Protein AF-A0A7C5MBG7-F1 (afdb_monomer)

Secondary structure (DSSP, 8-state):
--HHHHHHH--THHHHHHHHHHHHSEEEHHHHHHHTT-S-HHHHHHHHHHHHHTTSEEEETTEEEES-----HHHHTEEEETTEEEEHHHHHHHHHHHHHHHHHHHHGGGTTT-HHHHHHHHHHHHHHHHHHHHHHHHHHHS---

pLDDT: mean 78.04, std 14.52, range [42.62, 95.31]

Sequence (145 aa):
MDRGEIEAQLRGNTLRVYVYVIKRRKVGVREVQHSLHLSNPSLAQYHLNKLRDMGLVKEDNGSYVITNEVKVDFMRDFLRLGTLMVPRFVMYAVFFTVFTVYIAVISAPIFTSVPVVVLLLVLLASSSIIFWYEAQEAWRSAPQP

Nearest PDB structures (foldseek):
  5n35-assembly1_A  TM=7.975E-01  e=6.165E-03  Saccharolobus solfataricus
  5n41-assembly1_A  TM=7.896E-01  e=1.402E-02  Saccharolobus solfataricus
  1bja-assembly2_B  TM=8.015E-01  e=2.992E-02  Tequatrovirus T4
  5hs9-assembly1_A  TM=6.897E-01  e=1.280E-01  Bacillus subtilis subsp. subtilis str. 168
  8oj5-assembly1_A  TM=7.421E-01  e=7.998E-01  Homo sapiens

Solvent-accessible surface area (backbone atoms only — not comparable to full-atom values): 8103 Å² total; per-residue (Å²): 133,60,71,71,60,55,56,73,68,54,49,70,72,42,37,50,51,49,54,50,37,67,75,59,46,55,41,38,43,63,56,49,11,65,74,68,67,45,97,40,52,67,57,32,43,50,38,53,49,53,36,32,76,71,54,43,29,41,82,54,95,82,27,39,31,68,68,43,87,72,74,50,65,86,56,71,47,35,46,72,60,84,95,46,80,38,39,51,37,46,60,52,20,52,51,37,47,55,51,40,52,52,51,53,63,73,38,54,92,47,45,90,80,35,70,67,55,52,54,50,49,53,54,35,50,51,52,24,51,52,27,46,51,52,24,51,52,47,58,69,70,45,82,76,129

Structure (mmCIF, N/CA/C/O backbone):
data_AF-A0A7C5MBG7-F1
#
_entry.id   AF-A0A7C5MBG7-F1
#
loop_
_atom_site.group_PDB
_atom_site.id
_atom_site.type_symbol
_atom_site.label_atom_id
_atom_site.label_alt_id
_atom_site.label_comp_id
_atom_site.label_asym_id
_atom_site.label_entity_id
_atom_site.label_seq_id
_atom_site.pdbx_PDB_ins_code
_atom_site.Cartn_x
_atom_site.Cartn_y
_atom_site.Cartn_z
_atom_site.occupancy
_atom_site.B_iso_or_equiv
_atom_site.auth_seq_id
_atom_site.auth_comp_id
_atom_site.auth_asym_id
_atom_site.auth_atom_id
_atom_site.pdbx_PDB_model_num
ATOM 1 N N . MET A 1 1 ? -17.820 15.023 8.129 1.00 59.03 1 MET A N 1
ATOM 2 C CA . MET A 1 1 ? -16.355 15.150 8.031 1.00 59.03 1 MET A CA 1
ATOM 3 C C . MET A 1 1 ? -15.971 15.136 6.575 1.00 59.03 1 MET A C 1
ATOM 5 O O . MET A 1 1 ? -16.541 14.348 5.822 1.00 59.03 1 MET A O 1
ATOM 9 N N . ASP A 1 2 ? -15.056 16.020 6.197 1.00 65.38 2 ASP A N 1
ATOM 10 C CA . ASP A 1 2 ? -14.432 15.957 4.881 1.00 65.38 2 ASP A CA 1
ATOM 11 C C . ASP A 1 2 ? -13.525 14.715 4.797 1.00 65.38 2 ASP A C 1
ATOM 13 O O . ASP A 1 2 ? -13.012 14.238 5.813 1.00 65.38 2 ASP A O 1
ATOM 17 N N . ARG A 1 3 ? -13.348 14.148 3.600 1.00 62.47 3 ARG A N 1
ATOM 18 C CA . ARG A 1 3 ? -12.597 12.894 3.417 1.00 62.47 3 ARG A CA 1
ATOM 19 C C . ARG A 1 3 ? -11.161 13.018 3.927 1.00 62.47 3 ARG A C 1
ATOM 21 O O . ARG A 1 3 ? -10.710 12.120 4.629 1.00 62.47 3 ARG A O 1
ATOM 28 N N . GLY A 1 4 ? -10.494 14.147 3.679 1.00 60.91 4 GLY A N 1
ATOM 29 C CA . GLY A 1 4 ? -9.122 14.387 4.142 1.00 60.91 4 GLY A CA 1
ATOM 30 C C . GLY A 1 4 ? -8.960 14.396 5.670 1.00 60.91 4 GLY A C 1
ATOM 31 O O . GLY A 1 4 ? -7.925 13.976 6.188 1.00 60.91 4 GLY A O 1
ATOM 32 N N . GLU A 1 5 ? -9.988 14.797 6.425 1.00 66.88 5 GLU A N 1
ATOM 33 C CA . GLU A 1 5 ? -9.945 14.758 7.896 1.00 66.88 5 GLU A CA 1
ATOM 34 C C . GLU A 1 5 ? -10.043 13.331 8.440 1.00 66.88 5 GLU A C 1
ATOM 36 O O . GLU A 1 5 ? -9.331 12.972 9.381 1.00 66.88 5 GLU A O 1
ATOM 41 N N . ILE A 1 6 ? -10.903 12.504 7.837 1.00 68.50 6 ILE A N 1
ATOM 42 C CA . ILE A 1 6 ? -11.040 11.081 8.186 1.00 68.50 6 ILE A CA 1
ATOM 43 C C . ILE A 1 6 ? -9.699 10.374 7.964 1.00 68.50 6 ILE A C 1
ATOM 45 O O . ILE A 1 6 ? -9.251 9.583 8.796 1.00 68.50 6 ILE A O 1
ATOM 49 N N . GLU A 1 7 ? -9.026 10.723 6.871 1.00 64.38 7 GLU A N 1
ATOM 50 C CA . GLU A 1 7 ? -7.721 10.196 6.492 1.00 64.38 7 GLU A CA 1
ATOM 51 C C . GLU A 1 7 ? -6.608 10.547 7.477 1.00 64.38 7 GLU A C 1
ATOM 53 O O . GLU A 1 7 ? -5.841 9.674 7.892 1.00 64.38 7 GLU A O 1
ATOM 58 N N . ALA A 1 8 ? -6.551 11.800 7.922 1.00 67.69 8 ALA A N 1
ATOM 59 C CA . ALA A 1 8 ? -5.580 12.228 8.921 1.00 67.69 8 ALA A CA 1
ATOM 60 C C . ALA A 1 8 ? -5.762 11.498 10.269 1.00 67.69 8 ALA A C 1
ATOM 62 O O . ALA A 1 8 ? -4.781 11.223 10.966 1.00 67.69 8 ALA A O 1
ATOM 63 N N . GLN A 1 9 ? -7.001 11.152 10.636 1.00 72.62 9 GLN A N 1
ATOM 64 C CA . GLN A 1 9 ? -7.329 10.541 11.930 1.00 72.62 9 GLN A CA 1
ATOM 65 C C . GLN A 1 9 ? -7.202 9.008 11.967 1.00 72.62 9 GLN A C 1
ATOM 67 O O . GLN A 1 9 ? -7.049 8.430 13.057 1.00 72.62 9 GLN A O 1
ATOM 72 N N . LEU A 1 10 ? -7.231 8.350 10.805 1.00 77.62 10 LEU A N 1
ATOM 73 C CA . LEU A 1 10 ? -7.070 6.903 10.620 1.00 77.62 10 LEU A CA 1
ATOM 74 C C . LEU A 1 10 ? -5.589 6.495 10.632 1.00 77.62 10 LEU A C 1
ATOM 76 O O . LEU A 1 10 ? -5.003 6.127 9.620 1.00 77.62 10 LEU A O 1
ATOM 80 N N . ARG A 1 11 ? -4.964 6.526 11.813 1.00 75.38 11 ARG A N 1
ATOM 81 C CA . ARG A 1 11 ? -3.575 6.070 12.008 1.00 75.38 11 ARG A CA 1
ATOM 82 C C . ARG A 1 11 ? -3.432 5.110 13.191 1.00 75.38 11 ARG A C 1
ATOM 84 O O . ARG A 1 11 ? -4.259 5.088 14.110 1.00 75.38 11 ARG A O 1
ATOM 91 N N . GLY A 1 12 ? -2.369 4.303 13.154 1.00 84.69 12 GLY A N 1
ATOM 92 C CA . GLY A 1 12 ? -1.997 3.367 14.220 1.00 84.69 12 GLY A CA 1
ATOM 93 C C . GLY A 1 12 ? -3.063 2.301 14.498 1.00 84.69 12 GLY A C 1
ATOM 94 O O . GLY A 1 12 ? -3.647 1.728 13.579 1.00 84.69 12 GLY A O 1
ATOM 95 N N . ASN A 1 13 ? -3.350 2.052 15.779 1.00 86.31 13 ASN A N 1
ATOM 96 C CA . ASN A 1 13 ? -4.317 1.032 16.203 1.00 86.31 13 ASN A CA 1
ATOM 97 C C . ASN A 1 13 ? -5.735 1.259 15.650 1.00 86.31 13 ASN A C 1
ATOM 99 O O . ASN A 1 13 ? -6.428 0.288 15.364 1.00 86.31 13 ASN A O 1
ATOM 103 N N . THR A 1 14 ? -6.151 2.509 15.413 1.00 89.38 14 THR A N 1
ATOM 104 C CA . THR A 1 14 ? -7.473 2.814 14.829 1.00 89.38 14 THR A CA 1
ATOM 105 C C . THR A 1 14 ? -7.622 2.208 13.431 1.00 89.38 14 THR A C 1
ATOM 107 O O . THR A 1 14 ? -8.664 1.651 13.094 1.00 89.38 14 THR A O 1
ATOM 110 N N . LEU A 1 15 ? -6.554 2.266 12.632 1.00 85.81 15 LEU A N 1
ATOM 111 C CA . LEU A 1 15 ? -6.516 1.711 11.282 1.00 85.81 15 LEU A CA 1
ATOM 112 C C . LEU A 1 15 ? -6.496 0.180 11.299 1.00 85.81 15 LEU A C 1
ATOM 114 O O . LEU A 1 15 ? -7.230 -0.448 10.539 1.00 85.81 15 LEU A O 1
ATOM 118 N N . ARG A 1 16 ? -5.738 -0.426 12.223 1.00 87.94 16 ARG A N 1
ATOM 119 C CA . ARG A 1 16 ? -5.735 -1.886 12.429 1.00 87.94 16 ARG A CA 1
ATOM 120 C C . ARG A 1 16 ? -7.130 -2.404 12.790 1.00 87.94 16 ARG A C 1
ATOM 122 O O . ARG A 1 16 ? -7.598 -3.375 12.197 1.00 87.94 16 ARG A O 1
ATOM 129 N N . VAL A 1 17 ? -7.828 -1.714 13.697 1.00 91.62 17 VAL A N 1
ATOM 130 C CA . VAL A 1 17 ? -9.217 -2.033 14.074 1.00 91.62 17 VAL A CA 1
ATOM 131 C C . VAL A 1 17 ? -10.157 -1.895 12.878 1.00 91.62 17 VAL A C 1
ATOM 133 O O . VAL A 1 17 ? -10.951 -2.798 12.630 1.00 91.62 17 VAL A O 1
ATOM 136 N N . TYR A 1 18 ? -10.036 -0.826 12.088 1.00 88.00 18 TYR A N 1
ATOM 137 C CA . TYR A 1 18 ? -10.863 -0.631 10.895 1.00 88.00 18 TYR A CA 1
ATOM 138 C C . TYR A 1 18 ? -10.696 -1.759 9.870 1.00 88.00 18 TYR A C 1
ATOM 140 O O . TYR A 1 18 ? -11.682 -2.335 9.412 1.00 88.00 18 TYR A O 1
ATOM 148 N N . VAL A 1 19 ? -9.452 -2.136 9.559 1.00 85.12 19 VAL A N 1
ATOM 149 C CA . VAL A 1 19 ? -9.148 -3.245 8.641 1.00 85.12 19 VAL A CA 1
ATOM 150 C C . VAL A 1 19 ? -9.714 -4.566 9.165 1.00 85.12 19 VAL A C 1
ATOM 152 O O . VAL A 1 19 ? -10.233 -5.369 8.386 1.00 85.12 19 VAL A O 1
ATOM 155 N N . TYR A 1 20 ? -9.650 -4.796 10.477 1.00 88.75 20 TYR A N 1
ATOM 156 C CA . TYR A 1 20 ? -10.232 -5.981 11.100 1.00 88.75 20 TYR A CA 1
ATOM 157 C C . TYR A 1 20 ? -11.760 -6.020 10.948 1.00 88.75 20 TYR A C 1
ATOM 159 O O . TYR A 1 20 ? -12.308 -7.039 10.517 1.00 88.75 20 TYR A O 1
ATOM 167 N N . VAL A 1 21 ? -12.440 -4.896 11.203 1.00 89.38 21 VAL A N 1
ATOM 168 C CA . VAL A 1 21 ? -13.894 -4.765 11.014 1.00 89.38 21 VAL A CA 1
ATOM 169 C C . VAL A 1 21 ? -14.266 -4.990 9.544 1.00 89.38 21 VAL A C 1
ATOM 171 O O . VAL A 1 21 ? -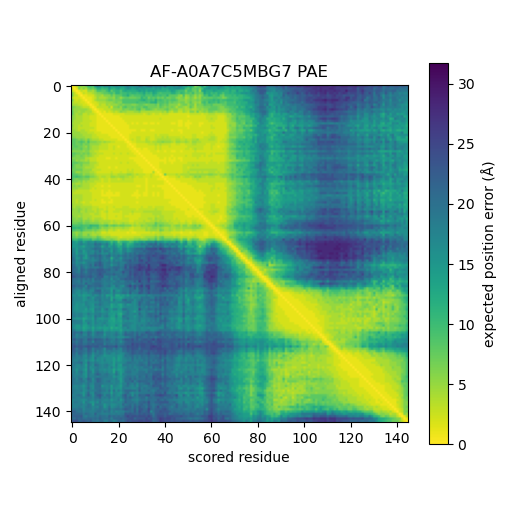15.216 -5.719 9.273 1.00 89.38 21 VAL A O 1
ATOM 174 N N . ILE A 1 22 ? -13.482 -4.469 8.588 1.00 85.56 22 ILE A N 1
ATOM 175 C CA . ILE A 1 22 ? -13.671 -4.722 7.147 1.00 85.56 22 ILE A CA 1
ATOM 176 C C . ILE A 1 22 ? -13.639 -6.217 6.818 1.00 85.56 22 ILE A C 1
ATOM 178 O O . ILE A 1 22 ? -14.486 -6.704 6.070 1.00 85.56 22 ILE A O 1
ATOM 182 N N . LYS A 1 23 ? -12.669 -6.954 7.370 1.00 83.12 23 LYS A N 1
ATOM 183 C CA . LYS A 1 23 ? -12.501 -8.389 7.098 1.00 83.12 23 LYS A CA 1
ATOM 184 C C . LYS A 1 23 ? -13.630 -9.238 7.685 1.00 83.12 23 LYS A C 1
ATOM 186 O O . LYS A 1 23 ? -14.056 -10.195 7.047 1.00 83.12 23 LYS A O 1
ATOM 191 N N . ARG A 1 24 ? -14.097 -8.912 8.893 1.00 85.44 24 ARG A N 1
ATOM 192 C CA . ARG A 1 24 ? -15.110 -9.695 9.627 1.00 85.44 24 ARG A CA 1
ATOM 193 C C . ARG A 1 24 ? -16.548 -9.232 9.389 1.00 85.44 24 ARG A C 1
ATOM 195 O O . ARG A 1 24 ? -17.473 -9.982 9.677 1.00 85.44 24 ARG A O 1
ATOM 202 N N . ARG A 1 25 ? -16.743 -8.021 8.856 1.00 82.88 25 ARG A N 1
ATOM 203 C CA . ARG A 1 25 ? -18.016 -7.300 8.640 1.00 82.88 25 ARG A CA 1
ATOM 204 C C . ARG A 1 25 ? -18.837 -6.982 9.894 1.00 82.88 25 ARG A C 1
ATOM 206 O O . ARG A 1 25 ? -19.509 -5.952 9.904 1.00 82.88 25 ARG A O 1
ATOM 213 N N . LYS A 1 26 ? -18.759 -7.811 10.934 1.00 89.88 26 LYS A N 1
ATOM 214 C CA . LYS A 1 26 ? -19.354 -7.609 12.256 1.00 89.88 26 LYS A CA 1
ATOM 215 C C . LYS A 1 26 ? -18.356 -8.058 13.318 1.00 89.88 26 LYS A C 1
ATOM 217 O O . LYS A 1 26 ? -17.844 -9.166 13.210 1.00 89.88 26 LYS A O 1
ATOM 222 N N . VAL A 1 27 ? -18.064 -7.207 14.303 1.00 93.12 27 VAL A N 1
ATOM 223 C CA . VAL A 1 27 ? -17.077 -7.518 15.353 1.00 93.12 27 VAL A CA 1
ATOM 224 C C . VAL A 1 27 ? -17.521 -7.068 16.737 1.00 93.12 27 VAL A C 1
ATOM 226 O O . VAL A 1 27 ? -18.140 -6.016 16.891 1.00 93.12 27 VAL A O 1
ATOM 229 N N . GLY A 1 28 ? -17.165 -7.846 17.755 1.00 94.06 28 GLY A N 1
ATOM 230 C CA . GLY A 1 28 ? -17.332 -7.467 19.160 1.00 94.06 28 GLY A CA 1
ATOM 231 C C . GLY A 1 28 ? -16.083 -6.812 19.760 1.00 94.06 28 GLY A C 1
ATOM 232 O O . GLY A 1 28 ? -14.960 -7.018 19.308 1.00 94.06 28 GLY A O 1
ATOM 233 N N . VAL A 1 29 ? -16.250 -6.074 20.857 1.00 94.19 29 VAL A N 1
ATOM 234 C CA . VAL A 1 29 ? -15.151 -5.371 21.555 1.00 94.19 29 VAL A CA 1
ATOM 235 C C . VAL A 1 29 ? -14.050 -6.331 22.021 1.00 94.19 29 VAL A C 1
ATOM 237 O O . VAL A 1 29 ? -12.864 -6.098 21.787 1.00 94.19 29 VAL A O 1
ATOM 240 N N . ARG A 1 30 ? -14.442 -7.442 22.659 1.00 91.62 30 ARG A N 1
ATOM 241 C CA . ARG A 1 30 ? -13.512 -8.477 23.147 1.00 91.62 30 ARG A CA 1
ATOM 242 C C . ARG A 1 30 ? -12.837 -9.230 22.002 1.00 91.62 30 ARG A C 1
ATOM 244 O O . ARG A 1 30 ? -11.662 -9.562 22.098 1.00 91.62 30 ARG A O 1
ATOM 251 N N . GLU A 1 31 ? -13.565 -9.453 20.911 1.00 93.44 31 GLU A N 1
ATOM 252 C CA . GLU A 1 31 ? -13.035 -10.089 19.703 1.00 93.44 31 GLU A CA 1
ATOM 253 C C . GLU A 1 31 ? -11.927 -9.234 19.077 1.00 93.44 31 GLU A C 1
ATOM 255 O O . GLU A 1 31 ? -10.850 -9.751 18.776 1.00 93.44 31 GLU A O 1
ATOM 260 N N . VAL A 1 32 ? -12.152 -7.922 18.947 1.00 94.12 32 VAL A N 1
ATOM 261 C CA . VAL A 1 32 ? -11.146 -6.967 18.459 1.00 94.12 32 VAL A CA 1
ATOM 262 C C . VAL A 1 32 ? -9.940 -6.926 19.393 1.00 94.12 32 VAL A C 1
ATOM 264 O O . VAL A 1 32 ? -8.804 -6.996 18.925 1.00 94.12 32 VAL A O 1
ATOM 267 N N . GLN A 1 33 ? -10.173 -6.849 20.707 1.00 95.31 33 GLN A N 1
ATOM 268 C CA . GLN A 1 33 ? -9.101 -6.814 21.700 1.00 95.31 33 GLN A CA 1
ATOM 269 C C . GLN A 1 33 ? -8.192 -8.045 21.607 1.00 95.31 33 GLN A C 1
ATOM 271 O O . GLN A 1 33 ? -6.975 -7.885 21.525 1.00 95.31 33 GLN A O 1
ATOM 276 N N . HIS A 1 34 ? -8.770 -9.248 21.565 1.00 93.31 34 HIS A N 1
ATOM 277 C CA . HIS A 1 34 ? -8.008 -10.493 21.489 1.00 93.31 34 HIS A CA 1
ATOM 278 C C . HIS A 1 34 ? -7.332 -10.676 20.124 1.00 93.31 34 HIS A C 1
ATOM 280 O O . HIS A 1 34 ? -6.188 -11.111 20.048 1.00 93.31 34 HIS A O 1
ATOM 286 N N . SER A 1 35 ? -8.013 -10.325 19.031 1.00 92.38 35 SER A N 1
ATOM 287 C CA . SER A 1 35 ? -7.485 -10.542 17.676 1.00 92.38 35 SER A CA 1
ATOM 288 C C . SER A 1 35 ? -6.337 -9.597 17.327 1.00 92.38 35 SER A C 1
ATOM 290 O O . SER A 1 35 ? -5.418 -9.985 16.612 1.00 92.38 35 SER A O 1
ATOM 292 N N . LEU A 1 36 ? -6.381 -8.357 17.820 1.00 92.12 36 LEU A N 1
ATOM 293 C CA . LEU A 1 36 ? -5.361 -7.339 17.549 1.00 92.12 36 LEU A CA 1
ATOM 294 C C . LEU A 1 36 ? -4.362 -7.160 18.698 1.00 92.12 36 LEU A C 1
ATOM 296 O O . LEU A 1 36 ? -3.514 -6.270 18.622 1.00 92.12 36 LEU A O 1
ATOM 300 N N . HIS A 1 37 ? -4.448 -8.006 19.732 1.00 92.31 37 HIS A N 1
ATOM 301 C CA . HIS A 1 37 ? -3.590 -7.975 20.921 1.00 92.31 37 HIS A CA 1
ATOM 302 C C . HIS A 1 37 ? -3.546 -6.585 21.574 1.00 92.31 37 HIS A C 1
ATOM 304 O O . HIS A 1 37 ? -2.490 -6.076 21.948 1.00 92.31 37 HIS A O 1
ATOM 310 N N . LEU A 1 38 ? -4.712 -5.939 21.677 1.00 92.25 38 LEU A N 1
ATOM 311 C CA . LEU A 1 38 ? -4.825 -4.640 22.332 1.00 92.25 38 LEU A CA 1
ATOM 312 C C . LEU A 1 38 ? -4.715 -4.807 23.849 1.00 92.25 38 LEU A C 1
ATOM 314 O O . LEU A 1 38 ? -5.209 -5.779 24.426 1.00 92.25 38 LEU A O 1
ATOM 318 N N . SER A 1 39 ? -4.110 -3.811 24.492 1.00 88.88 39 SER A N 1
ATOM 319 C CA . SER A 1 39 ? -3.718 -3.851 25.904 1.00 88.88 39 SER A CA 1
ATOM 320 C C . SER A 1 39 ? -4.887 -4.105 26.856 1.00 88.88 39 SER A C 1
ATOM 322 O O . SER A 1 39 ? -4.709 -4.719 27.902 1.00 88.88 39 SER A O 1
ATOM 324 N N . ASN A 1 40 ? -6.081 -3.609 26.524 1.00 92.50 40 ASN A N 1
ATOM 325 C CA . ASN A 1 40 ? -7.289 -3.810 27.317 1.00 92.50 40 ASN A CA 1
ATOM 326 C C . ASN A 1 40 ? -8.566 -3.655 26.457 1.00 92.50 40 ASN A C 1
ATOM 328 O O . ASN A 1 40 ? -8.511 -3.063 25.372 1.00 92.50 40 ASN A O 1
ATOM 332 N N . PRO A 1 41 ? -9.728 -4.162 26.921 1.00 92.44 41 PRO A N 1
ATOM 333 C CA . PRO A 1 41 ? -10.995 -4.046 26.193 1.00 92.44 41 PRO A CA 1
ATOM 334 C C . PRO A 1 41 ? -11.449 -2.597 25.988 1.00 92.44 41 PRO A C 1
ATOM 336 O O . PRO A 1 41 ? -12.032 -2.277 24.956 1.00 92.44 41 PRO A O 1
ATOM 339 N N . SER A 1 42 ? -11.139 -1.707 26.933 1.00 93.94 42 SER A N 1
ATOM 340 C CA . SER A 1 42 ? -11.482 -0.285 26.844 1.00 93.94 42 SER A CA 1
ATOM 341 C C . SER A 1 42 ? -10.758 0.416 25.690 1.00 93.94 42 SER A C 1
ATOM 343 O O . SER A 1 42 ? -11.321 1.307 25.064 1.00 93.94 42 SER A O 1
ATOM 345 N N . LEU A 1 43 ? -9.540 -0.012 25.351 1.00 93.19 43 LEU A N 1
ATOM 346 C CA . L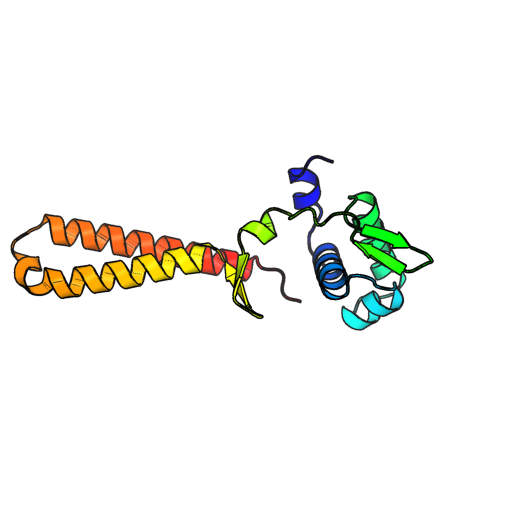EU A 1 43 ? -8.775 0.504 24.219 1.00 93.19 43 LEU A CA 1
ATOM 347 C C . LEU A 1 43 ? -9.402 0.067 22.890 1.00 93.19 43 LEU A C 1
ATOM 349 O O . LEU A 1 43 ? -9.511 0.870 21.964 1.00 93.19 43 LEU A O 1
ATOM 353 N N . ALA A 1 44 ? -9.871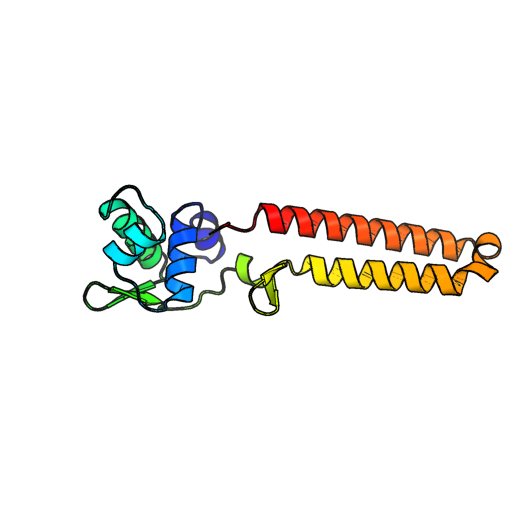 -1.182 22.803 1.00 93.88 44 ALA A N 1
ATOM 354 C CA . ALA A 1 44 ? -10.636 -1.654 21.649 1.00 93.88 44 ALA A CA 1
ATOM 355 C C . ALA A 1 44 ? -11.942 -0.859 21.492 1.00 93.88 44 ALA A C 1
ATOM 357 O O . ALA A 1 44 ? -12.239 -0.370 20.403 1.00 93.88 44 ALA A O 1
ATOM 358 N N . GLN A 1 45 ? -12.667 -0.663 22.597 1.00 94.81 45 GLN A N 1
ATOM 359 C CA . GLN A 1 45 ? -13.879 0.153 22.649 1.00 94.81 45 GLN A CA 1
ATOM 360 C C . GLN A 1 45 ? -13.618 1.593 22.197 1.00 94.81 45 GLN A C 1
ATOM 362 O O . GLN A 1 45 ? -14.387 2.142 21.413 1.00 94.81 45 GLN A O 1
ATOM 367 N N . TYR A 1 46 ? -12.523 2.199 22.659 1.00 94.38 46 TYR A N 1
ATOM 368 C CA . TYR A 1 46 ? -12.121 3.549 22.276 1.00 94.38 46 TYR A CA 1
ATOM 369 C C . TYR A 1 46 ? -11.924 3.667 20.762 1.00 94.38 46 TYR A C 1
ATOM 371 O O . TYR A 1 46 ? -12.493 4.561 20.139 1.00 94.38 46 TYR A O 1
ATOM 379 N N . HIS A 1 47 ? -11.177 2.745 20.145 1.00 93.75 47 HIS A N 1
ATOM 380 C CA . HIS A 1 47 ? -10.961 2.773 18.698 1.00 93.75 47 HIS A CA 1
ATOM 381 C C . HIS A 1 47 ? -12.242 2.483 17.903 1.00 93.75 47 HIS A C 1
ATOM 383 O O . HIS A 1 47 ? -12.466 3.131 16.885 1.00 93.75 47 HIS A O 1
ATOM 389 N N . LEU A 1 48 ? -13.105 1.573 18.366 1.00 93.75 48 LEU A N 1
ATOM 390 C CA . LEU A 1 48 ? -14.403 1.299 17.735 1.00 93.75 48 LEU A CA 1
ATOM 391 C C . LEU A 1 48 ? -15.347 2.506 17.811 1.00 93.75 48 LEU A C 1
ATOM 393 O O . LEU A 1 48 ? -15.966 2.861 16.809 1.00 93.75 48 LEU A O 1
ATOM 397 N N . ASN A 1 49 ? -15.394 3.189 18.957 1.00 93.44 49 ASN A N 1
ATOM 398 C CA . ASN A 1 49 ? -16.131 4.441 19.110 1.00 93.44 49 ASN A CA 1
ATOM 399 C C . ASN A 1 49 ? -15.558 5.530 18.204 1.00 93.44 49 ASN A C 1
ATOM 401 O O . ASN A 1 49 ? -16.312 6.162 17.480 1.00 93.44 49 ASN A O 1
ATOM 405 N N . LYS A 1 50 ? -14.231 5.680 18.137 1.00 90.88 50 LYS A N 1
ATOM 406 C CA . LYS A 1 50 ? -13.594 6.643 17.231 1.00 90.88 50 LYS A CA 1
ATOM 407 C C . LYS A 1 50 ? -13.962 6.377 15.764 1.00 90.88 50 LYS A C 1
ATOM 409 O O . LYS A 1 50 ? -14.239 7.308 15.017 1.00 90.88 50 LYS A O 1
ATOM 414 N N . LEU A 1 51 ? -14.005 5.109 15.344 1.00 89.62 51 LEU A N 1
ATOM 415 C CA . LEU A 1 51 ? -14.459 4.720 14.001 1.00 89.62 51 LEU A CA 1
ATOM 416 C C . LEU A 1 51 ? -15.946 5.022 13.776 1.00 89.62 51 LEU A C 1
ATOM 418 O O . LEU A 1 51 ? -16.326 5.421 12.675 1.00 89.62 51 LEU A O 1
ATOM 422 N N . ARG A 1 52 ? -16.782 4.837 14.802 1.00 89.44 52 ARG A N 1
ATOM 423 C CA . ARG A 1 52 ? -18.208 5.178 14.767 1.00 89.44 52 ARG A CA 1
ATOM 424 C C . ARG A 1 52 ? -18.409 6.683 14.630 1.00 89.44 52 ARG A C 1
ATOM 426 O O . ARG A 1 52 ? -19.210 7.110 13.807 1.00 89.44 52 ARG A O 1
ATOM 433 N N . ASP A 1 53 ? -17.647 7.473 15.378 1.00 88.00 53 ASP A N 1
ATOM 434 C CA . ASP A 1 53 ? -17.719 8.934 15.367 1.00 88.00 53 ASP A CA 1
ATOM 435 C C . ASP A 1 53 ? -17.242 9.504 14.013 1.00 88.00 53 ASP A C 1
ATOM 437 O O . ASP A 1 53 ? -17.775 10.501 13.533 1.00 88.00 53 ASP A O 1
ATOM 441 N N . MET A 1 54 ? -16.319 8.811 13.329 1.00 84.06 54 MET A N 1
ATOM 442 C CA . MET A 1 54 ? -15.938 9.086 11.932 1.00 84.06 54 MET A CA 1
ATOM 443 C C . MET A 1 54 ? -16.968 8.590 10.893 1.00 84.06 54 MET A C 1
ATOM 445 O O . MET A 1 54 ? -16.787 8.806 9.695 1.00 84.06 54 MET A O 1
ATOM 449 N N . GLY A 1 55 ? -18.039 7.910 11.313 1.00 83.69 55 GLY A N 1
ATOM 450 C CA . GLY A 1 55 ? -19.091 7.382 10.435 1.00 83.69 55 GLY A CA 1
ATOM 451 C C . GLY A 1 55 ? -18.711 6.118 9.652 1.00 83.69 55 GLY A C 1
ATOM 452 O O . GLY A 1 55 ? -19.418 5.740 8.717 1.00 83.69 55 GLY A O 1
ATOM 453 N N . LEU A 1 56 ? -17.608 5.456 10.014 1.00 84.00 56 LEU A N 1
ATOM 454 C CA . LEU A 1 56 ? -17.076 4.283 9.306 1.00 84.00 56 LEU A CA 1
ATOM 455 C C . LEU A 1 56 ? -17.745 2.976 9.747 1.00 84.00 56 LEU A C 1
ATOM 457 O O . LEU A 1 56 ? -17.887 2.036 8.964 1.00 84.00 56 LEU A O 1
ATOM 461 N N . VAL A 1 57 ? -18.174 2.918 11.007 1.00 88.69 57 VAL A N 1
ATOM 462 C CA . VAL A 1 57 ? -18.870 1.770 11.600 1.00 88.69 57 VAL A CA 1
ATOM 463 C C . VAL A 1 57 ? -20.114 2.237 12.355 1.00 88.69 57 VAL A C 1
ATOM 465 O O . VAL A 1 57 ? -20.229 3.403 12.725 1.00 88.69 57 VAL A O 1
ATOM 468 N N . LYS A 1 58 ? -21.057 1.334 12.593 1.00 88.56 58 LYS A N 1
ATOM 469 C CA . LYS A 1 58 ? -22.258 1.548 13.402 1.00 88.56 58 LYS A CA 1
ATOM 470 C C . LYS A 1 58 ? -22.352 0.447 14.440 1.00 88.56 58 LYS A C 1
ATOM 472 O O . LYS A 1 58 ? -21.971 -0.693 14.194 1.00 88.56 58 LYS A O 1
ATOM 477 N N . GLU A 1 59 ? -22.857 0.813 15.604 1.00 89.50 59 GLU A N 1
ATOM 478 C CA . GLU A 1 59 ? -23.134 -0.126 16.678 1.00 89.50 59 GLU A CA 1
ATOM 479 C C . GLU A 1 59 ? -24.486 -0.819 16.435 1.00 89.50 59 GLU A C 1
ATOM 481 O O . GLU A 1 59 ? -25.491 -0.170 16.140 1.00 89.50 59 GLU A O 1
ATOM 486 N N . ASP A 1 60 ? -24.481 -2.144 16.524 1.00 87.56 60 ASP A N 1
ATOM 487 C CA . ASP A 1 60 ? -25.603 -3.061 16.345 1.00 87.56 60 ASP A CA 1
ATOM 488 C C . ASP A 1 60 ? -25.587 -4.083 17.494 1.00 87.56 60 ASP A C 1
ATOM 490 O O . ASP A 1 60 ? -24.799 -5.032 17.490 1.00 87.56 60 ASP A O 1
ATOM 494 N N . ASN A 1 61 ? -26.434 -3.863 18.506 1.00 84.88 61 ASN A N 1
ATOM 495 C CA . ASN A 1 61 ? -26.618 -4.745 19.667 1.00 84.88 61 ASN A CA 1
ATOM 496 C C . ASN A 1 61 ? -25.301 -5.186 20.343 1.00 84.88 61 ASN A C 1
ATOM 498 O O . ASN A 1 61 ? -25.052 -6.376 20.543 1.00 84.88 61 ASN A O 1
ATOM 502 N N . GLY A 1 62 ? -24.430 -4.226 20.670 1.00 82.12 62 GLY A N 1
ATOM 503 C CA . GLY A 1 62 ? -23.139 -4.484 21.327 1.00 82.12 62 GLY A CA 1
ATOM 504 C C . GLY A 1 62 ? -22.041 -5.030 20.403 1.00 82.12 62 GLY A C 1
ATOM 505 O O . GLY A 1 62 ? -20.942 -5.345 20.860 1.00 82.12 62 GLY A O 1
ATOM 506 N N . SER A 1 63 ? -22.321 -5.138 19.104 1.00 88.06 63 SER A N 1
ATOM 507 C CA . SER A 1 63 ? -21.342 -5.415 18.050 1.00 88.06 63 SER A CA 1
ATOM 508 C C . SER A 1 63 ? -21.205 -4.207 17.125 1.00 88.06 63 SER A C 1
ATOM 510 O O . SER A 1 63 ? -22.092 -3.367 17.060 1.00 88.06 63 SER A O 1
ATOM 512 N N . TYR A 1 64 ? -20.119 -4.126 16.368 1.00 91.31 64 TYR A N 1
ATOM 513 C CA . TYR A 1 64 ? -19.878 -3.063 15.396 1.00 91.31 64 TYR A CA 1
ATOM 514 C C . TYR A 1 64 ? -19.929 -3.625 13.981 1.00 91.31 64 TYR A C 1
ATOM 516 O O . TYR A 1 64 ? -19.265 -4.619 13.684 1.00 91.31 64 TYR A O 1
ATOM 524 N N . VAL A 1 65 ? -20.704 -2.980 13.114 1.00 88.88 65 VAL A N 1
ATOM 525 C CA . VAL A 1 65 ? -20.875 -3.315 11.695 1.00 88.88 65 VAL A CA 1
ATOM 526 C C . VAL A 1 65 ? -20.424 -2.156 10.811 1.00 88.88 65 VAL A C 1
ATOM 528 O O . VAL A 1 65 ? -20.446 -1.002 11.227 1.00 88.88 65 VAL A O 1
ATOM 531 N N . ILE A 1 66 ? -20.000 -2.441 9.583 1.00 87.31 66 ILE A N 1
ATOM 532 C CA . ILE A 1 66 ? -19.576 -1.406 8.624 1.00 87.31 66 ILE A CA 1
ATOM 533 C C . ILE A 1 66 ? -20.815 -0.688 8.082 1.00 87.31 66 ILE A C 1
ATOM 535 O O . ILE A 1 66 ? -21.708 -1.338 7.545 1.00 87.31 66 ILE A O 1
ATOM 539 N N . THR A 1 67 ? -20.864 0.641 8.192 1.00 72.56 67 THR A N 1
ATOM 540 C CA . THR A 1 67 ? -22.021 1.438 7.730 1.00 72.56 67 THR A CA 1
ATOM 541 C C . THR A 1 67 ? -21.860 1.882 6.289 1.00 72.56 67 THR A C 1
ATOM 543 O O . THR A 1 67 ? -22.796 1.827 5.504 1.00 72.56 67 THR A O 1
ATOM 546 N N . ASN A 1 68 ? -20.657 2.327 5.949 1.00 58.12 68 ASN A N 1
ATOM 547 C CA . ASN A 1 68 ? -20.275 2.733 4.615 1.00 58.12 68 ASN A CA 1
ATOM 548 C C . ASN A 1 68 ? -18.822 2.321 4.449 1.00 58.12 68 ASN A C 1
ATOM 550 O O . ASN A 1 68 ? -17.966 2.756 5.219 1.00 58.12 68 ASN A O 1
ATOM 554 N N . GLU A 1 69 ? -18.531 1.506 3.437 1.00 55.00 69 GLU A N 1
ATOM 555 C CA . GLU A 1 69 ? -17.175 1.419 2.907 1.00 55.00 69 GLU A CA 1
ATOM 556 C C . GLU A 1 69 ? -16.871 2.786 2.280 1.00 55.00 69 GLU A C 1
ATOM 558 O O . GLU A 1 69 ? -16.940 2.973 1.064 1.00 55.00 69 GLU A O 1
ATOM 563 N N . VAL A 1 70 ? -16.563 3.787 3.111 1.00 52.06 70 VAL A N 1
ATOM 564 C CA . VAL A 1 70 ? -15.780 4.917 2.643 1.00 52.06 70 VAL A CA 1
ATOM 565 C C . VAL A 1 70 ? -14.489 4.249 2.203 1.00 52.06 70 VAL A C 1
ATOM 567 O O . VAL A 1 70 ? -13.699 3.790 3.029 1.00 52.06 70 VAL A O 1
ATOM 570 N N . LYS A 1 71 ? -14.355 4.057 0.885 1.00 46.53 71 LYS A N 1
ATOM 571 C CA . LYS A 1 71 ? -13.098 3.724 0.223 1.00 46.53 71 LYS A CA 1
ATOM 572 C C . LYS A 1 71 ? -12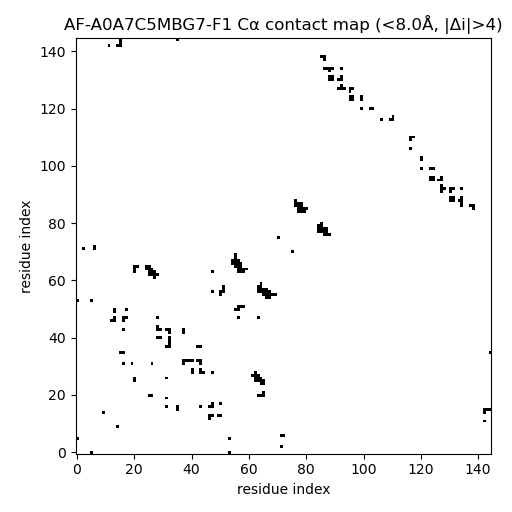.176 4.881 0.543 1.00 46.53 71 LYS A C 1
ATOM 574 O O . LYS A 1 71 ? -12.109 5.844 -0.213 1.00 46.53 71 LYS A O 1
ATOM 579 N N . VAL A 1 72 ? -11.591 4.817 1.725 1.00 48.16 72 VAL A N 1
ATOM 580 C CA . VAL A 1 72 ? -10.564 5.731 2.162 1.00 48.16 72 VAL A CA 1
ATOM 581 C C . VAL A 1 72 ? -9.490 5.661 1.085 1.00 48.16 72 VAL A C 1
ATOM 583 O O . VAL A 1 72 ? -9.172 4.556 0.637 1.00 48.16 72 VAL A O 1
ATOM 586 N N . ASP A 1 73 ? -9.063 6.795 0.540 1.00 46.78 73 ASP A N 1
ATOM 587 C CA . ASP A 1 73 ? -8.358 6.851 -0.746 1.00 46.78 73 ASP A CA 1
ATOM 588 C C . ASP A 1 73 ? -7.013 6.100 -0.669 1.00 46.78 73 ASP A C 1
ATOM 590 O O . ASP A 1 73 ? -6.562 5.500 -1.640 1.00 46.78 73 ASP A O 1
ATOM 594 N N . PHE A 1 74 ? -6.468 5.916 0.537 1.00 49.50 74 PHE A N 1
ATOM 595 C CA . PHE A 1 74 ? -5.338 5.013 0.787 1.00 49.50 74 PHE A CA 1
ATOM 596 C C . PHE A 1 74 ? -5.606 3.516 0.552 1.00 49.50 74 PHE A C 1
ATOM 598 O O . PHE A 1 74 ? -4.665 2.732 0.541 1.00 49.50 74 PHE A O 1
ATOM 605 N N . MET A 1 75 ? -6.850 3.075 0.348 1.00 46.97 75 MET A N 1
ATOM 606 C CA . MET A 1 75 ? -7.169 1.741 -0.187 1.00 46.97 75 MET A CA 1
ATOM 607 C C . MET A 1 75 ? -7.385 1.745 -1.705 1.00 46.97 75 MET A C 1
ATOM 609 O O . MET A 1 75 ? -7.382 0.670 -2.304 1.00 46.97 75 MET A O 1
ATOM 613 N N . ARG A 1 76 ? -7.596 2.906 -2.340 1.00 49.50 76 ARG A N 1
ATOM 614 C CA . ARG A 1 76 ? -7.731 3.007 -3.805 1.00 49.50 76 ARG A CA 1
ATOM 615 C C . ARG A 1 76 ? -6.392 2.841 -4.514 1.00 49.50 76 ARG A C 1
ATOM 617 O O . ARG A 1 76 ? -6.381 2.311 -5.622 1.00 49.50 76 ARG A O 1
ATOM 624 N N . ASP A 1 77 ? -5.291 3.170 -3.847 1.00 51.16 77 ASP A N 1
ATOM 625 C CA . ASP A 1 77 ? -3.944 2.941 -4.375 1.00 51.16 77 ASP A CA 1
ATOM 626 C C . ASP A 1 77 ? -3.398 1.532 -4.123 1.00 51.16 77 ASP A C 1
ATOM 628 O O . ASP A 1 77 ? -2.263 1.251 -4.489 1.00 51.16 77 ASP A O 1
ATOM 632 N N . PHE A 1 78 ? -4.193 0.608 -3.575 1.00 53.25 78 PHE A N 1
ATOM 633 C CA . PHE A 1 78 ? -3.817 -0.803 -3.489 1.00 53.25 78 PHE A CA 1
ATOM 634 C C . PHE A 1 78 ? -4.750 -1.650 -4.353 1.00 53.25 78 PHE A C 1
ATOM 636 O O . PHE A 1 78 ? -5.903 -1.915 -4.007 1.00 53.25 78 PHE A O 1
ATOM 643 N N . LEU A 1 79 ? -4.228 -2.124 -5.482 1.00 52.75 79 LEU A N 1
ATOM 644 C CA . LEU A 1 79 ? -4.858 -3.183 -6.256 1.00 52.75 79 LEU A CA 1
ATOM 645 C C . LEU A 1 79 ? -4.813 -4.466 -5.416 1.00 52.75 79 LEU A C 1
ATOM 647 O O . LEU A 1 79 ? -3.747 -4.971 -5.059 1.00 52.75 79 LEU A O 1
ATOM 651 N N . ARG A 1 80 ? -5.987 -5.002 -5.071 1.00 48.38 80 ARG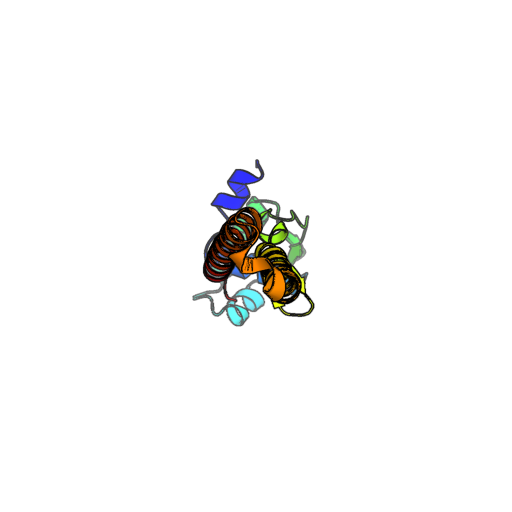 A N 1
ATOM 652 C CA . ARG A 1 80 ? -6.093 -6.335 -4.466 1.00 48.38 80 ARG A CA 1
ATOM 653 C C . ARG A 1 80 ? -5.850 -7.379 -5.555 1.00 48.38 80 ARG A C 1
ATOM 655 O O . ARG A 1 80 ? -6.751 -7.651 -6.344 1.00 48.38 80 ARG A O 1
ATOM 662 N N . LEU A 1 81 ? -4.657 -7.971 -5.582 1.00 42.62 81 LEU A N 1
ATOM 663 C CA . LEU A 1 81 ? -4.383 -9.182 -6.358 1.00 42.62 81 LEU A CA 1
ATOM 664 C C . LEU A 1 81 ? -4.480 -10.384 -5.405 1.00 42.62 81 LEU A C 1
ATOM 666 O O . LEU A 1 81 ? -3.538 -10.710 -4.684 1.00 42.62 81 LEU A O 1
ATOM 670 N N . GLY A 1 82 ? -5.654 -11.019 -5.344 1.00 55.75 82 GLY 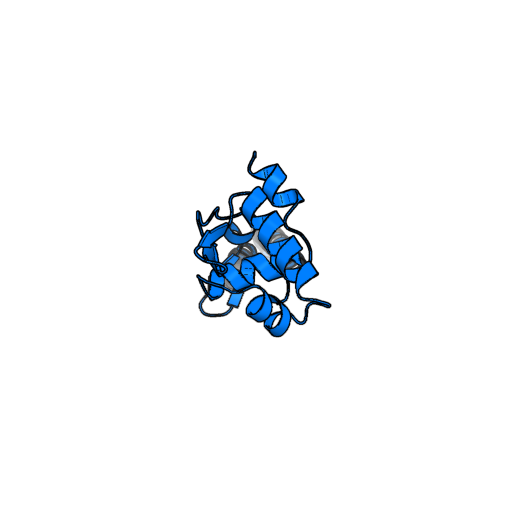A N 1
ATOM 671 C CA . GLY A 1 82 ? -5.897 -12.152 -4.442 1.00 55.75 82 GLY A CA 1
ATOM 672 C C . GLY A 1 82 ? -5.803 -11.765 -2.957 1.00 55.75 82 GLY A C 1
ATOM 673 O O . GLY A 1 82 ? -6.568 -10.924 -2.485 1.00 55.75 82 GLY A O 1
ATOM 674 N N . THR A 1 83 ? -4.883 -12.389 -2.213 1.00 43.22 83 THR A N 1
ATOM 675 C CA . THR A 1 83 ? -4.609 -12.121 -0.785 1.00 43.22 83 THR A CA 1
ATOM 676 C C . THR A 1 83 ? -3.564 -11.026 -0.539 1.00 43.22 83 THR A C 1
ATOM 678 O O . THR A 1 83 ? -3.394 -10.615 0.610 1.00 43.22 83 THR A O 1
ATOM 681 N N . LEU A 1 84 ? -2.882 -10.530 -1.580 1.00 48.25 84 LEU A N 1
ATOM 682 C CA . LEU A 1 84 ? -1.825 -9.522 -1.463 1.00 48.25 84 LEU A CA 1
ATOM 683 C C . LEU A 1 84 ? -2.362 -8.112 -1.775 1.00 48.25 84 LEU A C 1
ATOM 685 O O . LEU A 1 84 ? -3.045 -7.898 -2.780 1.00 48.25 84 LEU A O 1
ATOM 689 N N . MET A 1 85 ? -2.035 -7.131 -0.927 1.00 55.38 85 MET A N 1
ATOM 690 C CA . MET A 1 85 ? -2.271 -5.710 -1.214 1.00 55.38 85 MET A CA 1
ATOM 691 C C . MET A 1 85 ? -1.084 -5.180 -2.020 1.00 55.38 85 MET A C 1
ATOM 693 O O . MET A 1 85 ? 0.016 -5.028 -1.489 1.00 55.38 85 MET A O 1
ATOM 697 N N . VAL A 1 86 ? -1.295 -4.936 -3.313 1.00 59.25 86 VAL A N 1
ATOM 698 C CA . VAL A 1 86 ? -0.247 -4.479 -4.228 1.00 59.25 86 VAL A CA 1
ATOM 699 C C . VAL A 1 86 ? -0.449 -2.985 -4.496 1.00 59.25 86 VAL A C 1
ATOM 701 O O . VAL A 1 86 ? -1.495 -2.619 -5.033 1.00 59.25 86 VAL A O 1
ATOM 704 N N . PRO A 1 87 ? 0.510 -2.110 -4.140 1.00 64.88 87 PRO A N 1
ATOM 705 C CA . PRO A 1 87 ? 0.475 -0.706 -4.510 1.00 64.88 87 PRO A CA 1
ATOM 706 C C . PRO A 1 87 ? 0.278 -0.566 -6.017 1.00 64.88 87 PRO A C 1
ATOM 708 O O . PRO A 1 87 ? 0.925 -1.258 -6.804 1.00 64.88 87 PRO A O 1
ATOM 711 N N . ARG A 1 88 ? -0.587 0.353 -6.437 1.00 67.38 88 ARG A N 1
ATOM 712 C CA . ARG A 1 88 ? -0.887 0.676 -7.835 1.00 67.38 88 ARG A CA 1
ATOM 713 C C . ARG A 1 88 ? 0.388 0.925 -8.649 1.00 67.38 88 ARG A C 1
ATOM 715 O O . ARG A 1 88 ? 0.464 0.536 -9.812 1.00 67.38 88 ARG A O 1
ATOM 722 N N . PHE A 1 89 ? 1.410 1.492 -8.010 1.00 68.44 89 PHE A N 1
ATOM 723 C CA . PHE A 1 89 ? 2.724 1.740 -8.600 1.00 68.44 89 PHE A CA 1
ATOM 724 C C . PHE A 1 89 ? 3.489 0.478 -9.003 1.00 68.44 89 PHE A C 1
ATOM 726 O O . PHE A 1 89 ? 4.234 0.541 -9.972 1.00 68.44 89 PHE A O 1
ATOM 733 N N . VAL A 1 90 ? 3.263 -0.680 -8.371 1.00 72.88 90 VAL A N 1
ATOM 734 C CA . VAL A 1 90 ? 3.910 -1.944 -8.777 1.00 72.88 90 VAL A CA 1
ATOM 735 C C . VAL A 1 90 ? 3.465 -2.357 -10.179 1.00 72.88 90 VAL A C 1
ATOM 737 O O . VAL A 1 90 ? 4.282 -2.810 -10.973 1.00 72.88 90 VAL A O 1
ATOM 740 N N . MET A 1 91 ? 2.186 -2.163 -10.520 1.00 74.25 91 MET A N 1
ATOM 741 C CA . MET A 1 91 ? 1.691 -2.452 -11.871 1.00 74.25 91 MET A CA 1
ATOM 742 C C . MET A 1 91 ? 2.382 -1.572 -12.919 1.00 74.25 91 MET A C 1
ATOM 744 O O . MET A 1 91 ? 2.815 -2.080 -13.952 1.00 74.25 91 MET A O 1
ATOM 748 N N . TYR A 1 92 ? 2.547 -0.276 -12.630 1.00 77.00 92 TYR A N 1
ATOM 749 C CA . TYR A 1 92 ? 3.288 0.634 -13.504 1.00 77.00 92 TYR A CA 1
ATOM 750 C C . TYR A 1 92 ? 4.771 0.261 -13.574 1.00 77.00 92 TYR A C 1
ATOM 752 O O . TYR A 1 92 ? 5.314 0.166 -14.669 1.00 77.00 92 TYR A O 1
ATOM 760 N N . ALA A 1 93 ? 5.407 -0.042 -12.443 1.00 79.75 93 ALA A N 1
ATOM 761 C CA . ALA A 1 93 ? 6.805 -0.450 -12.390 1.00 7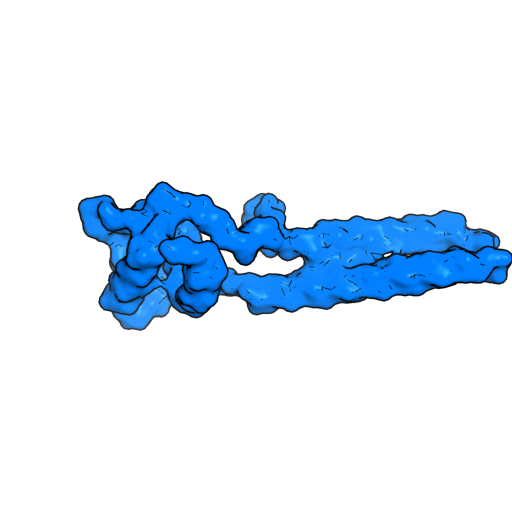9.75 93 ALA A CA 1
ATOM 762 C C . ALA A 1 93 ? 7.064 -1.695 -13.251 1.00 79.75 93 ALA A C 1
ATOM 764 O O . ALA A 1 93 ? 7.980 -1.687 -14.065 1.00 79.75 93 ALA A O 1
ATOM 765 N N . VAL A 1 94 ? 6.221 -2.729 -13.144 1.00 84.56 94 VAL A N 1
ATOM 766 C CA . VAL A 1 94 ? 6.326 -3.951 -13.959 1.00 84.56 94 VAL A CA 1
ATOM 767 C C . VAL A 1 94 ? 6.097 -3.664 -15.444 1.00 84.56 94 VAL A C 1
ATOM 769 O O . VAL A 1 94 ? 6.829 -4.169 -16.290 1.00 84.56 94 VAL A O 1
ATOM 772 N N . PHE A 1 95 ? 5.104 -2.842 -15.788 1.00 83.69 95 PHE A N 1
ATOM 773 C CA . PHE A 1 95 ? 4.873 -2.463 -17.182 1.00 83.69 95 PHE A CA 1
ATOM 774 C C . PHE A 1 95 ? 6.090 -1.738 -17.771 1.00 83.69 95 PHE A C 1
ATOM 776 O O . PHE A 1 95 ? 6.573 -2.103 -18.843 1.00 83.69 95 PHE A O 1
ATOM 783 N N . PHE A 1 96 ? 6.626 -0.752 -17.048 1.00 80.94 96 PHE A N 1
ATOM 784 C CA . PHE A 1 96 ? 7.784 0.020 -17.485 1.00 80.94 96 PHE A CA 1
ATOM 785 C C . PHE A 1 96 ? 9.060 -0.826 -17.550 1.00 80.94 96 PHE A C 1
ATOM 787 O O . PHE A 1 96 ? 9.812 -0.673 -18.512 1.00 80.94 96 PHE A O 1
ATOM 794 N N . THR A 1 97 ? 9.306 -1.754 -16.618 1.00 84.12 97 THR A N 1
ATOM 795 C CA . THR A 1 97 ? 10.468 -2.659 -16.707 1.00 84.12 97 THR A CA 1
ATOM 796 C C . THR A 1 97 ? 10.374 -3.574 -17.920 1.00 84.12 97 THR A C 1
ATOM 798 O O . THR A 1 97 ? 11.329 -3.651 -18.692 1.00 84.12 97 THR A O 1
ATOM 801 N N . VAL A 1 98 ? 9.226 -4.227 -18.132 1.00 91.00 98 VAL A N 1
ATOM 802 C CA . VAL A 1 98 ? 9.009 -5.113 -19.287 1.00 91.00 98 VAL A CA 1
ATOM 803 C C . VAL A 1 98 ? 9.174 -4.336 -20.588 1.00 91.00 98 VAL A C 1
ATOM 805 O O . VAL A 1 98 ? 9.866 -4.796 -21.494 1.00 91.00 98 VAL A O 1
ATOM 808 N N . PHE A 1 99 ? 8.600 -3.136 -20.666 1.00 85.94 99 PHE A N 1
ATOM 809 C CA . PHE A 1 99 ? 8.702 -2.295 -21.852 1.00 85.94 99 PHE A CA 1
ATOM 810 C C . PHE A 1 99 ? 10.139 -1.815 -22.102 1.00 85.94 99 PHE A C 1
ATOM 812 O O . PHE A 1 99 ? 10.609 -1.860 -23.237 1.00 85.94 99 PHE A O 1
ATOM 819 N N . THR A 1 100 ? 10.879 -1.449 -21.050 1.00 86.44 100 THR A N 1
ATOM 820 C CA . THR A 1 100 ? 12.302 -1.078 -21.147 1.00 86.44 100 THR A CA 1
ATOM 821 C C . THR A 1 100 ? 13.138 -2.236 -21.685 1.00 86.44 100 THR A C 1
ATOM 823 O O . THR A 1 100 ? 13.910 -2.050 -22.623 1.00 86.44 100 THR A O 1
ATOM 826 N N . VAL A 1 101 ? 12.963 -3.441 -21.132 1.00 89.38 101 VAL A N 1
ATOM 827 C CA . VAL A 1 101 ? 13.686 -4.644 -21.574 1.00 89.38 101 VAL A CA 1
ATOM 828 C C . VAL A 1 101 ? 13.333 -4.986 -23.019 1.00 89.38 101 VAL A C 1
ATOM 830 O O . VAL A 1 101 ? 14.224 -5.249 -23.822 1.00 89.38 101 VAL A O 1
ATOM 833 N N . TYR A 1 102 ? 12.051 -4.932 -23.380 1.00 89.69 102 TYR A N 1
ATOM 834 C CA . TYR A 1 102 ? 11.590 -5.195 -24.740 1.00 89.69 102 TYR A CA 1
ATOM 835 C C . TYR A 1 102 ? 12.219 -4.237 -25.762 1.00 89.69 102 TYR A C 1
ATOM 837 O O . TYR A 1 102 ? 12.787 -4.684 -26.762 1.00 89.69 102 TYR A O 1
ATOM 845 N N . ILE A 1 103 ? 12.188 -2.927 -25.485 1.00 84.69 103 ILE A N 1
ATOM 846 C CA . ILE A 1 103 ? 12.831 -1.923 -26.340 1.00 84.69 103 ILE A CA 1
ATOM 847 C C . ILE A 1 103 ? 14.346 -2.140 -26.392 1.00 84.69 103 ILE A C 1
ATOM 849 O O . ILE A 1 103 ? 14.919 -2.055 -27.476 1.00 84.69 103 ILE A O 1
ATOM 853 N N . ALA A 1 104 ? 15.002 -2.468 -25.277 1.00 85.75 104 ALA A N 1
ATOM 854 C CA . ALA A 1 104 ? 16.444 -2.716 -25.247 1.00 85.75 104 ALA A CA 1
ATOM 855 C C . ALA A 1 104 ? 16.852 -3.911 -26.126 1.00 85.75 104 ALA A C 1
ATOM 857 O O . ALA A 1 104 ? 17.822 -3.817 -26.874 1.00 85.75 104 ALA A O 1
ATOM 858 N N . VAL A 1 105 ? 16.086 -5.007 -26.092 1.00 89.50 105 VAL A N 1
ATOM 859 C CA . VAL A 1 105 ? 16.357 -6.207 -26.901 1.00 89.50 105 VAL A CA 1
ATOM 860 C C . VAL A 1 105 ? 16.148 -5.935 -28.392 1.00 89.50 105 VAL A C 1
ATOM 862 O O . VAL A 1 105 ? 17.005 -6.282 -29.201 1.00 89.50 105 VAL A O 1
ATOM 865 N N . ILE A 1 106 ? 15.046 -5.281 -28.773 1.00 88.56 106 ILE A N 1
ATOM 866 C CA . ILE A 1 106 ? 14.745 -4.987 -30.186 1.00 88.56 106 ILE A CA 1
ATOM 867 C C . ILE A 1 106 ? 15.692 -3.948 -30.778 1.00 88.56 106 ILE A C 1
ATOM 869 O O . ILE A 1 106 ? 16.036 -4.027 -31.955 1.00 88.56 106 ILE A O 1
ATOM 873 N N . SER A 1 107 ? 16.095 -2.962 -29.980 1.00 84.00 107 SER A N 1
ATOM 874 C CA . SER A 1 107 ? 16.944 -1.867 -30.446 1.00 84.00 107 SER A CA 1
ATOM 875 C C . SER A 1 107 ? 18.442 -2.163 -30.352 1.00 84.00 107 SER A C 1
ATOM 877 O O . SER A 1 107 ? 19.235 -1.378 -30.867 1.00 84.00 107 SER A O 1
ATOM 879 N N . ALA A 1 108 ? 18.840 -3.316 -29.799 1.00 80.88 108 ALA A N 1
ATOM 880 C CA . ALA A 1 108 ? 20.227 -3.775 -29.729 1.00 80.88 108 ALA A CA 1
ATOM 881 C C . ALA A 1 108 ? 21.039 -3.612 -31.040 1.00 80.88 108 ALA A C 1
ATOM 883 O O . ALA A 1 108 ? 22.151 -3.089 -30.965 1.00 80.88 108 ALA A O 1
ATOM 884 N N . PRO A 1 109 ? 20.533 -3.969 -32.243 1.00 82.56 109 PRO A N 1
ATOM 885 C CA . PRO A 1 109 ? 21.303 -3.834 -33.484 1.00 82.56 109 PRO A CA 1
ATOM 886 C C . PRO A 1 109 ? 21.483 -2.385 -33.966 1.00 82.56 109 PRO A C 1
ATOM 888 O O . PRO A 1 109 ? 22.389 -2.120 -34.748 1.00 82.56 109 PRO A O 1
ATOM 891 N N . ILE A 1 110 ? 20.641 -1.449 -33.517 1.00 80.06 110 ILE A N 1
ATOM 892 C CA . ILE A 1 110 ? 20.671 -0.028 -33.921 1.00 80.06 110 ILE A CA 1
ATOM 893 C C . ILE A 1 110 ? 21.116 0.903 -32.785 1.00 80.06 110 ILE A C 1
ATOM 895 O O . ILE A 1 110 ? 21.123 2.125 -32.944 1.00 80.06 110 ILE A O 1
ATOM 899 N N . PHE A 1 111 ? 21.495 0.328 -31.642 1.00 73.56 111 PHE A N 1
ATOM 900 C CA . PHE A 1 111 ? 21.735 1.034 -30.387 1.00 73.56 111 PHE A CA 1
ATOM 901 C C . PHE A 1 111 ? 22.821 2.111 -30.502 1.00 73.56 111 PHE A C 1
ATOM 903 O O . PHE A 1 111 ? 22.668 3.210 -29.977 1.00 73.56 111 PHE A O 1
ATOM 910 N N . THR A 1 112 ? 23.905 1.824 -31.225 1.00 72.12 112 THR A N 1
ATOM 911 C CA . THR A 1 112 ? 25.019 2.761 -31.447 1.00 72.12 112 THR A CA 1
ATOM 912 C C . THR A 1 112 ? 24.780 3.721 -32.611 1.00 72.12 112 THR A C 1
ATOM 914 O O . THR A 1 112 ? 25.431 4.759 -32.690 1.00 72.12 112 THR A O 1
ATOM 917 N N . SER A 1 113 ? 23.850 3.399 -33.511 1.00 78.56 113 SER A N 1
ATOM 918 C CA . SER A 1 113 ? 23.600 4.164 -34.737 1.00 78.56 113 SER A CA 1
ATOM 919 C C . SER A 1 113 ? 22.546 5.256 -34.560 1.00 78.56 113 SER A C 1
ATOM 921 O O . SER A 1 113 ? 22.545 6.229 -35.310 1.00 78.56 113 SER A O 1
ATOM 923 N N . VAL A 1 114 ? 21.646 5.109 -33.584 1.00 81.38 114 VAL A N 1
ATOM 924 C CA . VAL A 1 114 ? 20.519 6.025 -33.374 1.00 81.38 114 VAL A CA 1
ATOM 925 C C . VAL A 1 114 ? 20.557 6.579 -31.943 1.00 81.38 114 VAL A C 1
ATOM 927 O O . VAL A 1 114 ? 20.014 5.957 -31.031 1.00 81.38 114 VAL A O 1
ATOM 930 N N . PRO A 1 115 ? 21.129 7.780 -31.716 1.00 79.81 115 PRO A N 1
ATOM 931 C CA . PRO A 1 115 ? 21.259 8.373 -30.377 1.00 79.81 115 PRO A CA 1
ATOM 932 C C . PRO A 1 115 ? 19.931 8.530 -29.617 1.00 79.81 115 PRO A C 1
ATOM 934 O O . PRO A 1 115 ? 19.897 8.489 -28.388 1.00 79.81 115 PRO A O 1
ATOM 937 N N . VAL A 1 116 ? 18.816 8.665 -30.343 1.00 83.00 116 VAL A N 1
ATOM 938 C CA . VAL A 1 116 ? 17.460 8.769 -29.774 1.00 83.00 116 VAL A CA 1
ATOM 939 C C . VAL A 1 116 ? 17.056 7.494 -29.017 1.00 83.00 116 VAL A C 1
ATOM 941 O O . VAL A 1 116 ? 16.331 7.579 -28.028 1.00 83.00 116 VAL A O 1
ATOM 944 N N . VAL A 1 117 ? 17.559 6.321 -29.421 1.00 80.62 117 VAL A N 1
ATOM 945 C CA . VAL A 1 117 ? 17.309 5.042 -28.732 1.00 80.62 117 VAL A CA 1
ATOM 946 C C . VAL A 1 117 ? 17.919 5.053 -27.330 1.00 80.62 117 VAL A C 1
ATOM 948 O O . VAL A 1 117 ? 17.266 4.647 -26.370 1.00 80.62 117 VAL A O 1
ATOM 951 N N . VAL A 1 118 ? 19.144 5.569 -27.197 1.00 81.81 118 VAL A N 1
ATOM 952 C CA . VAL A 1 118 ? 19.834 5.685 -25.903 1.00 81.81 118 VAL A CA 1
ATOM 953 C C . VAL A 1 118 ? 19.072 6.631 -24.975 1.00 81.81 118 VAL A C 1
ATOM 955 O O . VAL A 1 118 ? 18.823 6.286 -23.822 1.00 81.81 118 VAL A O 1
ATOM 958 N N . LEU A 1 119 ? 18.633 7.788 -25.484 1.00 85.38 119 LEU A N 1
ATOM 959 C CA . LEU A 1 119 ? 17.825 8.742 -24.717 1.00 85.38 119 LEU A CA 1
ATOM 960 C C . LEU A 1 119 ? 16.513 8.107 -24.220 1.00 85.38 119 LEU A C 1
ATOM 962 O O . LEU A 1 119 ? 16.171 8.238 -23.045 1.00 85.38 119 LEU A O 1
ATOM 966 N N . LEU A 1 120 ? 15.796 7.391 -25.095 1.00 85.06 120 LEU A N 1
ATOM 967 C CA . LEU A 1 120 ? 14.554 6.700 -24.741 1.00 85.06 120 LEU A CA 1
ATOM 968 C C . LEU A 1 120 ? 14.771 5.662 -23.638 1.00 85.06 120 LEU A C 1
ATOM 970 O O . LEU A 1 120 ? 14.002 5.629 -22.680 1.00 85.06 120 LEU A O 1
ATOM 974 N N . LEU A 1 121 ? 15.824 4.848 -23.737 1.00 84.81 121 LEU A N 1
ATOM 975 C CA . LEU A 1 121 ? 16.138 3.834 -22.730 1.00 84.81 121 LEU A CA 1
ATOM 976 C C . LEU A 1 121 ? 16.511 4.444 -21.377 1.00 84.81 121 LEU A C 1
ATOM 978 O O . LEU A 1 121 ? 16.088 3.923 -20.349 1.00 84.81 121 LEU A O 1
ATOM 982 N N . VAL A 1 122 ? 17.234 5.568 -21.361 1.00 86.81 122 VAL A N 1
ATOM 983 C CA . VAL A 1 122 ? 17.546 6.295 -20.120 1.00 86.81 122 VAL A CA 1
ATOM 984 C C . VAL A 1 122 ? 16.273 6.832 -19.458 1.00 86.81 122 VAL A C 1
ATOM 986 O O . VAL A 1 122 ? 16.110 6.676 -18.248 1.00 86.81 122 VAL A O 1
ATOM 989 N N . LEU A 1 123 ? 15.348 7.415 -20.229 1.00 87.00 123 LEU A N 1
ATOM 990 C CA . LEU A 1 123 ? 14.064 7.918 -19.716 1.00 87.00 123 LEU A CA 1
ATOM 991 C C . LEU A 1 123 ? 13.147 6.795 -19.206 1.00 87.00 123 LEU A C 1
ATOM 993 O O . LEU A 1 123 ? 12.475 6.937 -18.184 1.00 87.00 123 LEU A O 1
ATOM 997 N N . LEU A 1 124 ? 13.122 5.665 -19.910 1.00 85.06 124 LEU A N 1
ATOM 998 C CA . LEU A 1 124 ? 12.365 4.476 -19.521 1.00 85.06 124 LEU A CA 1
ATOM 999 C C . LEU A 1 124 ? 12.924 3.847 -18.237 1.00 85.06 124 LEU A C 1
ATOM 1001 O O . LEU A 1 124 ? 12.166 3.561 -17.306 1.00 85.06 124 LEU A O 1
ATOM 1005 N N . ALA A 1 125 ? 14.249 3.717 -18.146 1.00 83.38 125 ALA A N 1
ATOM 1006 C CA . ALA A 1 125 ? 14.923 3.207 -16.960 1.00 83.38 125 ALA A CA 1
ATOM 1007 C C . ALA A 1 125 ? 14.726 4.129 -15.746 1.00 83.38 125 ALA A C 1
ATOM 1009 O O . ALA A 1 125 ? 14.408 3.641 -14.661 1.00 83.38 125 ALA A O 1
ATOM 1010 N N . SER A 1 126 ? 14.843 5.451 -15.912 1.00 84.31 126 SER A N 1
ATOM 1011 C CA . SER A 1 126 ? 14.622 6.400 -14.813 1.00 84.31 126 SER A CA 1
ATOM 1012 C C . SER A 1 126 ? 13.175 6.376 -14.316 1.00 84.31 126 SER A C 1
ATOM 1014 O O . SER A 1 126 ? 12.949 6.302 -13.109 1.00 84.31 126 SER A O 1
ATOM 1016 N N . SER A 1 127 ? 12.197 6.323 -15.226 1.00 80.25 127 SER A N 1
ATOM 1017 C CA . SER A 1 127 ? 10.776 6.180 -14.879 1.00 80.25 127 SER A CA 1
ATOM 1018 C C . SER A 1 127 ? 10.520 4.895 -14.089 1.00 80.25 127 SER A C 1
ATOM 1020 O O . SER A 1 127 ? 9.850 4.913 -13.058 1.00 80.25 127 SER A O 1
ATOM 1022 N N . SER A 1 128 ? 11.105 3.777 -14.527 1.00 80.94 128 SER A N 1
ATOM 1023 C CA . SER A 1 128 ? 11.002 2.497 -13.827 1.00 80.94 128 SER A CA 1
ATOM 1024 C C . SER A 1 128 ? 11.576 2.563 -12.407 1.00 80.94 128 SER A C 1
ATOM 1026 O O . SER A 1 128 ? 10.979 2.014 -11.483 1.00 80.94 128 SER A O 1
ATOM 1028 N N . ILE A 1 129 ? 12.721 3.225 -12.216 1.00 85.25 129 ILE A N 1
ATOM 1029 C CA . ILE A 1 129 ? 13.341 3.395 -10.893 1.00 85.25 129 ILE A CA 1
ATOM 1030 C C . ILE A 1 129 ? 12.429 4.210 -9.971 1.00 85.25 129 ILE A C 1
ATOM 1032 O O . ILE A 1 129 ? 12.204 3.804 -8.831 1.00 85.25 129 ILE A O 1
ATOM 1036 N N . ILE A 1 130 ? 11.861 5.313 -10.469 1.00 85.00 130 ILE A N 1
ATOM 1037 C CA . ILE A 1 130 ? 10.931 6.157 -9.705 1.00 85.00 130 ILE A CA 1
ATOM 1038 C C . ILE A 1 130 ? 9.704 5.346 -9.275 1.00 85.00 130 ILE A C 1
ATOM 1040 O O . ILE A 1 130 ? 9.330 5.371 -8.106 1.00 85.00 130 ILE A O 1
ATOM 1044 N N . PHE A 1 131 ? 9.109 4.562 -10.178 1.00 78.81 131 PHE A N 1
ATOM 1045 C CA . PHE A 1 131 ? 7.938 3.754 -9.831 1.00 78.81 131 PHE A CA 1
ATOM 1046 C C . PHE A 1 131 ? 8.241 2.640 -8.826 1.00 78.81 131 PHE A C 1
ATOM 1048 O O . PHE A 1 131 ? 7.404 2.365 -7.968 1.00 78.81 131 PHE A O 1
ATOM 1055 N N . TRP A 1 132 ? 9.419 2.013 -8.887 1.00 77.38 132 TRP A N 1
ATOM 1056 C CA . TRP A 1 132 ? 9.837 1.048 -7.865 1.00 77.38 132 TRP A CA 1
ATOM 1057 C C . TRP A 1 132 ? 10.080 1.704 -6.508 1.00 77.38 132 TRP A C 1
ATOM 1059 O O . TRP A 1 132 ? 9.719 1.126 -5.483 1.00 77.38 132 TRP A O 1
ATOM 1069 N N . TYR A 1 133 ? 10.647 2.911 -6.498 1.00 83.56 133 TYR A N 1
ATOM 1070 C CA . TYR A 1 133 ? 10.829 3.689 -5.279 1.00 83.56 133 TYR A CA 1
ATOM 1071 C C . TYR A 1 133 ? 9.480 4.019 -4.622 1.00 83.56 133 TYR A C 1
ATOM 1073 O O . TYR A 1 133 ? 9.270 3.678 -3.459 1.00 83.56 133 TYR A O 1
ATOM 1081 N N . GLU A 1 134 ? 8.534 4.567 -5.388 1.00 77.50 134 GLU A N 1
ATOM 1082 C CA . GLU A 1 134 ? 7.173 4.868 -4.918 1.00 77.50 134 GLU A CA 1
ATOM 1083 C C . GLU A 1 134 ? 6.422 3.606 -4.470 1.00 77.50 134 GLU A C 1
ATOM 1085 O O . GLU A 1 134 ? 5.731 3.601 -3.453 1.00 77.50 134 GLU A O 1
ATOM 1090 N N . ALA A 1 135 ? 6.591 2.487 -5.182 1.00 75.56 135 ALA A N 1
ATOM 1091 C CA . ALA A 1 135 ? 6.012 1.208 -4.782 1.00 75.56 135 ALA A CA 1
ATOM 1092 C C . ALA A 1 135 ? 6.561 0.713 -3.434 1.00 75.56 135 ALA A C 1
ATOM 1094 O O . ALA A 1 135 ? 5.802 0.211 -2.602 1.00 75.56 135 ALA A O 1
ATOM 1095 N N . GLN A 1 136 ? 7.867 0.862 -3.203 1.00 75.88 136 GLN A N 1
ATOM 1096 C CA . GLN A 1 136 ? 8.505 0.472 -1.950 1.00 75.88 136 GLN A CA 1
ATOM 1097 C C . GLN A 1 136 ? 8.073 1.376 -0.789 1.00 75.88 136 GLN A C 1
ATOM 1099 O O . GLN A 1 136 ? 7.802 0.877 0.306 1.00 75.88 136 GLN A O 1
ATOM 1104 N N . GLU A 1 137 ? 7.971 2.683 -1.020 1.00 74.69 137 GLU A N 1
ATOM 1105 C CA . GLU A 1 137 ? 7.485 3.648 -0.032 1.00 74.69 137 GLU A CA 1
ATOM 1106 C C . GLU A 1 137 ?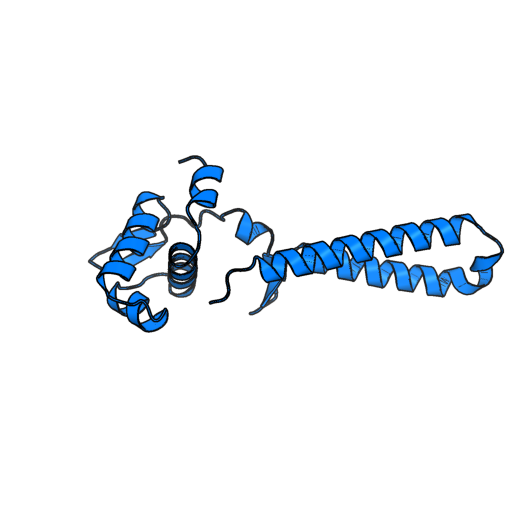 6.012 3.389 0.323 1.00 74.69 137 GLU A C 1
ATOM 1108 O O . GLU A 1 137 ? 5.639 3.361 1.501 1.00 74.69 137 GLU A O 1
ATOM 1113 N N . ALA A 1 138 ? 5.186 3.069 -0.676 1.00 67.00 138 ALA A N 1
ATOM 1114 C CA . ALA A 1 138 ? 3.803 2.654 -0.477 1.00 67.00 138 ALA A CA 1
ATOM 1115 C C . ALA A 1 138 ? 3.699 1.346 0.327 1.00 67.00 138 ALA A C 1
ATOM 1117 O O . ALA A 1 138 ? 2.834 1.227 1.192 1.00 67.00 138 ALA A O 1
ATOM 1118 N N . TRP A 1 139 ? 4.595 0.375 0.110 1.00 66.12 139 TRP A N 1
ATOM 1119 C CA . TRP A 1 139 ? 4.647 -0.849 0.920 1.00 66.12 139 TRP A CA 1
ATOM 1120 C C . TRP A 1 139 ? 5.090 -0.608 2.362 1.00 66.12 139 TRP A C 1
ATOM 1122 O O . TRP A 1 139 ? 4.566 -1.252 3.268 1.00 66.12 139 TRP A O 1
ATOM 1132 N N . ARG A 1 140 ? 6.021 0.318 2.601 1.00 64.12 140 ARG A N 1
ATOM 1133 C CA . ARG A 1 140 ? 6.421 0.712 3.964 1.00 64.12 140 ARG A CA 1
ATOM 1134 C C . ARG A 1 140 ? 5.316 1.468 4.694 1.00 64.12 140 ARG A C 1
ATOM 113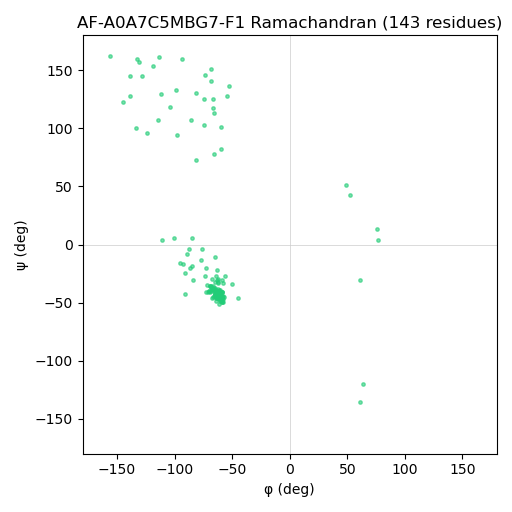6 O O . ARG A 1 140 ? 5.143 1.288 5.895 1.00 64.12 140 ARG A O 1
ATOM 1143 N N . SER A 1 141 ? 4.563 2.278 3.960 1.00 63.22 141 SER A N 1
ATOM 1144 C CA . SER A 1 141 ? 3.410 3.025 4.470 1.00 63.22 141 SER A CA 1
ATOM 1145 C C . SER A 1 141 ? 2.162 2.151 4.639 1.00 63.22 141 SER A C 1
ATOM 1147 O O . SER A 1 141 ? 1.203 2.566 5.294 1.00 63.22 141 SER A O 1
ATOM 1149 N N . ALA A 1 142 ? 2.161 0.939 4.069 1.00 60.56 142 ALA A N 1
ATOM 1150 C CA . ALA A 1 142 ? 1.063 -0.003 4.202 1.00 60.56 142 ALA A CA 1
ATOM 1151 C C . ALA A 1 142 ? 0.957 -0.469 5.669 1.00 60.56 142 ALA A C 1
ATOM 1153 O O . ALA A 1 142 ? 1.929 -0.983 6.230 1.00 60.56 142 ALA A O 1
ATOM 1154 N N . PRO A 1 143 ? -0.214 -0.328 6.311 1.00 49.34 143 PRO A N 1
ATOM 1155 C CA . PRO A 1 143 ? -0.400 -0.753 7.690 1.00 49.34 143 PRO A CA 1
ATOM 1156 C C . PRO A 1 143 ? -0.283 -2.275 7.757 1.00 49.34 143 PRO A C 1
ATOM 1158 O O . PRO A 1 143 ? -1.125 -2.994 7.213 1.00 49.34 143 PRO A O 1
ATOM 1161 N N . GLN A 1 144 ? 0.764 -2.770 8.412 1.00 47.50 144 GLN A N 1
ATOM 1162 C CA . GLN A 1 144 ? 0.900 -4.196 8.686 1.00 47.50 144 GLN A CA 1
ATOM 1163 C C . GLN A 1 144 ? -0.169 -4.627 9.717 1.00 47.50 144 GLN A C 1
ATOM 1165 O O . GLN A 1 144 ? -0.484 -3.847 10.624 1.00 47.50 144 GLN A O 1
ATOM 1170 N N . PRO A 1 145 ? -0.782 -5.816 9.554 1.00 44.22 145 PRO A N 1
ATOM 1171 C CA . PRO A 1 145 ? -1.820 -6.331 10.453 1.00 44.22 145 PRO A CA 1
ATOM 1172 C C . PRO A 1 145 ? -1.332 -6.520 11.897 1.00 44.22 145 PRO A C 1
ATOM 1174 O O . PRO A 1 145 ? -0.205 -7.014 12.090 1.00 44.22 145 PRO A O 1
#

Mean predicted aligned error: 12.66 Å

Radius of gyration: 22.01 Å; Cα contacts (8 Å, |Δi|>4): 140; chains: 1; bounding box: 52×28×62 Å

Foldseek 3Di:
DPLVVLVVVCDDLLVVLLVVCVVVQKAALVRSCVVVVPPDSVVSVVSLVVCVVVVQWDDDPRMIGGPDPPVSVLQVQFDDPDPDGFGVLVVVLVVLVVVLVVLCVVCVVCPVVDVVSVVVSVVSVVSSVVSVVVRVVSVVVPDDD